Protein AF-A0A849AAL4-F1 (afdb_monomer_lite)

pLDDT: mean 87.33, std 10.3, range [48.06, 96.31]

Foldseek 3Di:
DLFVVQCVLQQAALAAQGLHGFDDKAFLPHVVVPGDPDNQRIHTHDPVVVVQCVPPQWHWDDDRQWIWIAHNQGWIFIAGSPPSRSHGPDTDDD

Secondary structure (DSSP, 8-state):
-HHHHHHHH-SB--STT--PBP-EEEESS-GGGT---SSTTEEEE-HHHHHHTTSTT-EEEEETTEEEEE-TTS-EEEEETT-TT---SEEE--

Structure (mmCIF, N/CA/C/O backbone):
data_AF-A0A849AAL4-F1
#
_entry.id   AF-A0A849AAL4-F1
#
loop_
_atom_site.group_PDB
_atom_site.id
_atom_site.type_symbol
_atom_site.label_atom_id
_atom_site.label_alt_id
_atom_site.label_comp_id
_atom_site.label_asym_id
_atom_site.label_entity_id
_atom_site.label_seq_id
_atom_site.pdbx_PDB_ins_code
_atom_site.Cartn_x
_atom_site.Cartn_y
_atom_site.Cartn_z
_atom_site.occupancy
_atom_site.B_iso_or_equiv
_atom_site.auth_seq_id
_atom_site.auth_comp_id
_atom_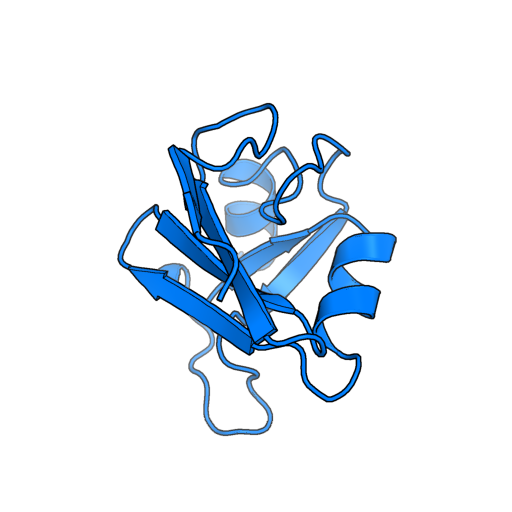site.auth_asym_id
_atom_site.auth_atom_id
_atom_site.pdbx_PDB_model_num
ATOM 1 N N . MET A 1 1 ? -2.507 5.587 -17.531 1.00 83.12 1 MET A N 1
ATOM 2 C CA . MET A 1 1 ? -1.089 5.819 -17.168 1.00 83.12 1 MET A CA 1
ATOM 3 C C . MET A 1 1 ? -0.773 5.613 -15.680 1.00 83.12 1 MET A C 1
ATOM 5 O O . MET A 1 1 ? 0.277 5.051 -15.404 1.00 83.12 1 MET A O 1
ATOM 9 N N . LEU A 1 2 ? -1.649 5.950 -14.717 1.00 95.00 2 LEU A N 1
ATOM 10 C CA . LEU A 1 2 ? -1.348 5.812 -13.273 1.00 95.00 2 LEU A CA 1
ATOM 11 C C . LEU A 1 2 ? -0.884 4.408 -12.835 1.00 95.00 2 LEU A C 1
ATOM 13 O O . LEU A 1 2 ? 0.129 4.288 -12.156 1.00 95.00 2 LEU A O 1
ATOM 17 N N . ARG A 1 3 ? -1.574 3.340 -13.260 1.00 95.31 3 ARG A N 1
ATOM 18 C CA . ARG A 1 3 ? -1.185 1.960 -12.919 1.00 95.31 3 ARG A CA 1
ATOM 19 C C . ARG A 1 3 ? 0.265 1.650 -13.302 1.00 95.31 3 ARG A C 1
ATOM 21 O O . ARG A 1 3 ? 0.998 1.104 -12.494 1.00 95.31 3 ARG A O 1
ATOM 28 N N . GLN A 1 4 ? 0.681 2.007 -14.516 1.00 95.50 4 GLN A N 1
ATOM 29 C CA . GLN A 1 4 ? 2.047 1.760 -14.990 1.00 95.50 4 GLN A CA 1
ATOM 30 C C . GLN A 1 4 ? 3.080 2.553 -14.180 1.00 95.50 4 GLN A C 1
ATOM 32 O O . GLN A 1 4 ? 4.120 2.002 -13.839 1.00 95.50 4 GLN A O 1
ATOM 37 N N . LEU A 1 5 ? 2.767 3.802 -13.811 1.00 95.50 5 LEU A N 1
ATOM 38 C CA . LEU A 1 5 ? 3.628 4.610 -12.940 1.00 95.50 5 LEU A CA 1
ATOM 39 C C . LEU A 1 5 ? 3.808 3.968 -11.561 1.00 95.50 5 LEU A C 1
ATOM 41 O O . LEU A 1 5 ? 4.919 3.946 -11.047 1.00 95.50 5 LEU A O 1
ATOM 45 N N . LEU A 1 6 ? 2.742 3.411 -10.982 1.00 93.81 6 LEU A N 1
ATOM 46 C CA . LEU A 1 6 ? 2.816 2.718 -9.694 1.00 93.81 6 LEU A CA 1
ATOM 47 C C . LEU A 1 6 ? 3.678 1.455 -9.771 1.00 93.81 6 LEU A C 1
ATOM 49 O O . LEU A 1 6 ? 4.518 1.252 -8.904 1.00 93.81 6 LEU A O 1
ATOM 53 N N . LEU A 1 7 ? 3.529 0.651 -10.829 1.00 93.56 7 LEU A N 1
ATOM 54 C CA . LEU A 1 7 ? 4.358 -0.544 -11.034 1.00 93.56 7 LEU A CA 1
ATOM 55 C C . LEU A 1 7 ? 5.843 -0.205 -11.243 1.00 93.56 7 LEU A C 1
ATOM 57 O O . LEU A 1 7 ? 6.704 -0.970 -10.824 1.00 93.56 7 LEU A O 1
ATOM 61 N N . ALA A 1 8 ? 6.139 0.923 -11.895 1.00 93.06 8 ALA A N 1
ATOM 62 C CA . ALA A 1 8 ? 7.509 1.383 -12.110 1.00 93.06 8 ALA A CA 1
ATOM 63 C C . ALA A 1 8 ? 8.134 1.986 -10.841 1.00 93.06 8 ALA A C 1
ATOM 65 O O . ALA A 1 8 ? 9.313 1.770 -10.579 1.00 93.06 8 ALA A O 1
ATOM 66 N N . ARG A 1 9 ? 7.351 2.739 -10.056 1.00 91.56 9 ARG A N 1
ATOM 67 C CA . ARG A 1 9 ? 7.799 3.366 -8.802 1.00 91.56 9 ARG A CA 1
ATOM 68 C C . ARG A 1 9 ? 8.009 2.340 -7.688 1.00 91.56 9 ARG A C 1
ATOM 70 O O . ARG A 1 9 ? 8.968 2.459 -6.935 1.00 91.56 9 ARG A O 1
ATOM 77 N N . ASP A 1 10 ? 7.122 1.351 -7.608 1.00 91.81 10 ASP A N 1
ATOM 78 C CA . ASP A 1 10 ? 7.086 0.339 -6.553 1.00 91.81 10 ASP A CA 1
ATOM 79 C C . ASP A 1 10 ? 7.354 -1.051 -7.176 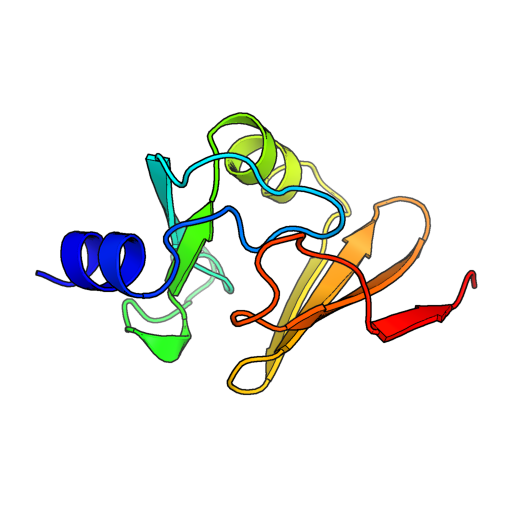1.00 91.81 10 ASP A C 1
ATOM 81 O O . ASP A 1 10 ? 6.420 -1.843 -7.345 1.00 91.81 10 ASP A O 1
ATOM 85 N N . PRO A 1 11 ? 8.601 -1.372 -7.578 1.00 91.69 11 PRO A N 1
ATOM 86 C CA . PRO A 1 11 ? 8.915 -2.630 -8.268 1.00 91.69 11 PRO A CA 1
ATOM 87 C C . PRO A 1 11 ? 8.731 -3.871 -7.377 1.00 91.69 11 PRO A C 1
ATOM 89 O O . PRO A 1 11 ? 8.454 -4.967 -7.877 1.00 91.69 11 PRO A O 1
ATOM 92 N N . HIS A 1 12 ? 8.837 -3.688 -6.060 1.00 91.56 12 HIS A N 1
ATOM 93 C CA . HIS A 1 12 ? 8.579 -4.696 -5.037 1.00 91.56 12 HIS A CA 1
ATOM 94 C C . HIS A 1 12 ? 7.393 -4.274 -4.169 1.00 91.56 12 HIS A C 1
ATOM 96 O O . HIS A 1 12 ? 7.068 -3.089 -4.070 1.00 91.56 12 HIS A O 1
ATOM 102 N N . CYS A 1 13 ? 6.749 -5.264 -3.556 1.00 91.69 13 CYS A N 1
ATOM 103 C CA . CYS A 1 13 ? 5.612 -5.069 -2.670 1.00 91.69 13 CYS A CA 1
ATOM 104 C C . CYS A 1 13 ? 5.948 -4.085 -1.540 1.00 91.69 13 CYS A C 1
ATOM 106 O O . CYS A 1 13 ? 6.940 -4.254 -0.842 1.00 91.69 13 CYS A O 1
ATOM 108 N N . THR A 1 14 ? 5.089 -3.092 -1.313 1.00 90.50 14 THR A N 1
ATOM 109 C CA . THR A 1 14 ? 5.287 -2.087 -0.254 1.00 90.50 14 THR A CA 1
ATOM 110 C C . THR A 1 14 ? 4.839 -2.550 1.135 1.00 90.50 14 THR A C 1
ATOM 112 O O . THR A 1 14 ? 4.915 -1.783 2.099 1.00 90.50 14 THR A O 1
ATOM 115 N N . GLN A 1 15 ? 4.335 -3.782 1.271 1.00 88.88 15 GLN A N 1
ATOM 116 C CA . GLN A 1 15 ? 3.983 -4.325 2.578 1.00 88.88 15 GLN A CA 1
ATOM 117 C C . GLN A 1 15 ? 5.224 -4.728 3.391 1.00 88.88 15 GLN A C 1
ATOM 119 O O . GLN A 1 15 ? 6.185 -5.250 2.825 1.00 88.88 15 GL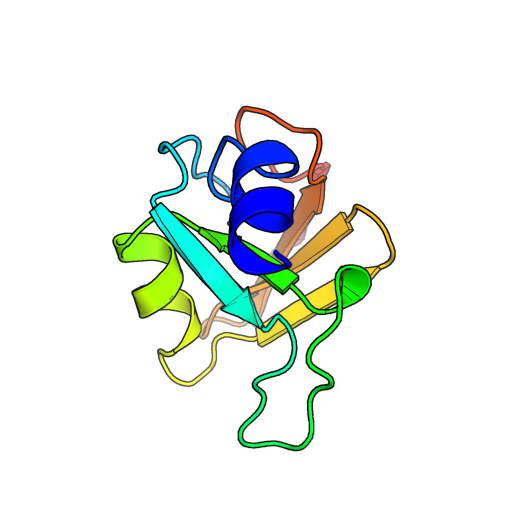N A O 1
ATOM 124 N N . PRO A 1 16 ? 5.180 -4.568 4.728 1.00 87.38 16 PRO A N 1
ATOM 125 C CA . PRO A 1 16 ? 6.254 -4.996 5.608 1.00 87.38 16 PRO A CA 1
ATOM 126 C C . PRO A 1 16 ? 6.612 -6.469 5.408 1.00 87.38 16 PRO A C 1
ATOM 128 O O . PRO A 1 16 ? 5.723 -7.313 5.286 1.00 87.38 16 PRO A O 1
ATOM 131 N N . PHE A 1 17 ? 7.911 -6.763 5.443 1.00 86.62 17 PHE A N 1
ATOM 132 C CA . PHE A 1 17 ? 8.486 -8.109 5.337 1.00 86.62 17 PHE A CA 1
ATOM 133 C C . PHE A 1 17 ? 8.234 -8.818 3.997 1.00 86.62 17 PHE A C 1
ATOM 135 O O . PHE A 1 17 ? 8.403 -10.034 3.902 1.00 86.62 17 PHE A O 1
ATOM 142 N N . CYS A 1 18 ? 7.825 -8.087 2.957 1.00 89.50 18 CYS A N 1
ATOM 143 C CA . CYS A 1 18 ? 7.572 -8.642 1.636 1.00 89.50 18 CYS A CA 1
ATOM 144 C C . CYS A 1 18 ? 8.477 -7.987 0.592 1.00 89.50 18 CYS A C 1
ATOM 146 O O . CYS A 1 18 ? 8.360 -6.801 0.321 1.00 89.50 18 CYS A O 1
ATOM 148 N N . SER A 1 19 ? 9.316 -8.786 -0.063 1.00 90.44 19 SER A N 1
ATOM 149 C CA . SER A 1 19 ? 10.137 -8.367 -1.208 1.00 90.44 19 SER A CA 1
ATOM 150 C C . SER A 1 19 ? 9.626 -8.934 -2.538 1.00 90.44 19 SER A C 1
ATOM 152 O O . SER A 1 19 ? 10.329 -8.932 -3.546 1.00 90.44 19 SER A O 1
ATOM 154 N N . ALA A 1 20 ? 8.398 -9.465 -2.564 1.00 93.44 20 ALA A N 1
ATOM 155 C CA . ALA A 1 20 ? 7.844 -10.079 -3.765 1.00 93.44 20 ALA A CA 1
ATOM 156 C C . ALA A 1 20 ? 7.636 -9.032 -4.878 1.00 93.44 20 ALA A C 1
ATOM 158 O O . ALA A 1 20 ? 7.229 -7.904 -4.582 1.00 93.44 20 ALA A O 1
ATOM 159 N N . PRO A 1 21 ? 7.826 -9.398 -6.159 1.00 94.12 21 PRO A N 1
ATOM 160 C CA . PRO A 1 21 ? 7.581 -8.491 -7.271 1.00 94.12 21 PRO A CA 1
ATOM 161 C C . PRO A 1 21 ? 6.144 -7.968 -7.294 1.00 94.12 21 PRO A C 1
ATOM 163 O O . PRO A 1 21 ? 5.181 -8.735 -7.171 1.00 94.12 21 PRO A O 1
ATOM 166 N N . THR A 1 22 ? 5.992 -6.668 -7.528 1.00 94.56 22 THR A N 1
ATOM 167 C CA . THR A 1 22 ? 4.679 -6.035 -7.636 1.00 94.56 22 THR A CA 1
ATOM 168 C C . THR A 1 22 ? 3.900 -6.587 -8.832 1.00 94.56 22 THR A C 1
ATOM 170 O O . THR A 1 22 ? 4.435 -6.810 -9.924 1.00 94.56 22 THR A O 1
ATOM 173 N N . ARG A 1 23 ? 2.602 -6.822 -8.634 1.00 95.56 23 ARG A N 1
ATOM 174 C CA . ARG A 1 23 ? 1.659 -7.257 -9.681 1.00 95.56 23 ARG A CA 1
ATOM 175 C C . ARG A 1 23 ? 0.391 -6.412 -9.701 1.00 95.56 23 ARG A C 1
ATOM 177 O O . ARG A 1 23 ? -0.235 -6.257 -10.753 1.00 95.56 23 ARG A O 1
ATOM 184 N N . HIS A 1 24 ? 0.010 -5.879 -8.549 1.00 96.31 24 HIS A N 1
ATOM 185 C CA . HIS A 1 24 ? -1.187 -5.083 -8.350 1.00 96.31 24 HIS A CA 1
ATOM 186 C C . HIS A 1 24 ? -0.791 -3.633 -8.073 1.00 96.31 24 HIS A C 1
ATOM 188 O O . HIS A 1 24 ? 0.252 -3.364 -7.481 1.00 96.31 24 HIS A O 1
ATOM 194 N N . ALA A 1 25 ? -1.628 -2.709 -8.528 1.00 95.69 25 ALA A N 1
ATOM 195 C CA . ALA A 1 25 ? -1.543 -1.303 -8.177 1.00 95.69 25 ALA A CA 1
ATOM 196 C C . ALA A 1 25 ? -2.880 -0.932 -7.551 1.00 95.69 25 ALA A C 1
ATOM 198 O O . ALA A 1 25 ? -3.915 -1.155 -8.181 1.00 95.69 25 ALA A O 1
ATOM 199 N N . ASP A 1 26 ? -2.848 -0.417 -6.332 1.00 94.50 26 ASP A N 1
ATOM 200 C CA . ASP A 1 26 ? -4.051 -0.250 -5.526 1.00 94.50 26 ASP A CA 1
ATOM 201 C C . ASP A 1 26 ? -3.980 1.016 -4.673 1.00 94.50 26 ASP A C 1
ATOM 203 O O . ASP A 1 26 ? -2.904 1.588 -4.466 1.00 94.50 26 ASP A O 1
ATOM 207 N N . HIS A 1 27 ? -5.130 1.472 -4.188 1.00 93.88 27 HIS A N 1
ATOM 208 C CA . HIS A 1 27 ? -5.226 2.643 -3.337 1.00 93.88 27 HIS A CA 1
ATOM 209 C C . HIS A 1 27 ? -4.807 2.325 -1.895 1.00 93.88 27 HIS A C 1
ATOM 211 O O . HIS A 1 27 ? -5.108 1.264 -1.338 1.00 93.88 27 HIS A O 1
ATOM 217 N N . ILE A 1 28 ? -4.133 3.284 -1.267 1.00 91.44 28 ILE A N 1
ATOM 218 C CA . ILE A 1 28 ? -3.746 3.263 0.144 1.00 91.44 28 ILE A CA 1
ATOM 219 C C . ILE A 1 28 ? -4.980 3.549 1.001 1.00 91.44 28 ILE A C 1
ATOM 221 O O . ILE A 1 28 ? -5.352 2.733 1.841 1.00 91.44 28 ILE A O 1
ATOM 225 N N . ARG A 1 29 ? -5.653 4.679 0.746 1.00 91.19 29 ARG A N 1
ATOM 226 C CA . ARG A 1 29 ? -7.031 4.930 1.175 1.00 91.19 29 ARG A CA 1
ATOM 227 C C . ARG A 1 29 ? -7.963 4.440 0.065 1.00 91.19 29 ARG A C 1
ATOM 229 O O . ARG A 1 29 ? -7.931 5.045 -1.009 1.00 91.19 29 ARG A O 1
ATOM 236 N N . PRO A 1 30 ? -8.790 3.404 0.297 1.00 92.25 30 PRO A N 1
ATOM 237 C CA . PRO A 1 30 ? -9.617 2.821 -0.752 1.00 92.25 30 PRO A CA 1
ATOM 238 C C . PRO A 1 30 ? -10.506 3.856 -1.443 1.00 92.25 30 PRO A C 1
ATOM 240 O O . PRO A 1 30 ? -11.103 4.716 -0.788 1.00 92.25 30 PRO A O 1
ATOM 243 N N . TYR A 1 31 ? -10.635 3.740 -2.764 1.00 93.56 31 TYR A N 1
ATOM 244 C CA . TYR A 1 31 ? -11.519 4.605 -3.549 1.00 93.56 31 TYR A CA 1
ATOM 245 C C . TYR A 1 31 ? -12.969 4.552 -3.041 1.00 93.56 31 TYR A C 1
ATOM 247 O O . TYR A 1 31 ? -13.618 5.586 -2.905 1.00 93.56 31 TYR A O 1
ATOM 255 N N . ALA A 1 32 ? -13.437 3.363 -2.642 1.00 92.81 32 ALA A N 1
ATOM 256 C CA . ALA A 1 32 ? -14.786 3.133 -2.118 1.00 92.81 32 ALA A CA 1
ATOM 257 C C . ALA A 1 32 ? -15.132 3.948 -0.853 1.00 92.81 32 ALA A C 1
ATOM 259 O O . ALA A 1 32 ? -16.307 4.139 -0.558 1.00 92.81 32 ALA A O 1
ATOM 260 N N . VAL A 1 33 ? -14.132 4.455 -0.118 1.00 92.00 33 VAL A N 1
ATOM 261 C CA . VAL A 1 33 ? -14.317 5.318 1.068 1.00 92.00 33 VAL A CA 1
ATOM 262 C C . VAL A 1 33 ? -13.862 6.766 0.818 1.00 92.00 33 VAL A C 1
ATOM 264 O O . VAL A 1 33 ? -13.457 7.488 1.740 1.00 92.00 33 VAL A O 1
ATOM 267 N N . GLY A 1 34 ? -13.889 7.186 -0.451 1.00 94.50 34 GLY A N 1
ATOM 268 C CA . GLY A 1 34 ? -13.558 8.541 -0.892 1.00 94.50 34 GLY A CA 1
ATOM 269 C C . GLY A 1 34 ? -12.059 8.823 -0.977 1.00 94.50 34 GLY A C 1
ATOM 270 O O . GLY A 1 34 ? -11.635 9.944 -0.711 1.00 94.50 34 GLY A O 1
ATOM 271 N N . GLY A 1 35 ? -11.233 7.810 -1.249 1.00 94.06 35 GLY A N 1
ATOM 272 C CA . GLY A 1 35 ? -9.819 8.018 -1.564 1.00 94.06 35 GLY A CA 1
ATOM 273 C C . GLY A 1 35 ? -9.621 8.494 -3.004 1.00 94.06 35 GLY A C 1
ATOM 274 O O . GLY A 1 35 ? -10.201 7.925 -3.925 1.00 94.06 35 GLY A O 1
ATOM 275 N N . ASP A 1 36 ? -8.768 9.494 -3.221 1.00 95.50 36 ASP A N 1
ATOM 276 C CA . ASP A 1 36 ? -8.520 10.018 -4.567 1.00 95.50 36 ASP A CA 1
ATOM 277 C C . ASP A 1 36 ? -7.702 9.046 -5.423 1.00 95.50 36 ASP A C 1
ATOM 279 O O . ASP A 1 36 ? -6.793 8.365 -4.941 1.00 95.50 36 ASP A O 1
ATOM 283 N N . THR A 1 37 ? -7.961 9.021 -6.730 1.00 96.06 37 THR A N 1
ATOM 284 C CA . THR A 1 37 ? -7.148 8.252 -7.682 1.00 96.06 37 THR A CA 1
ATOM 285 C C . THR A 1 37 ? -5.935 9.073 -8.108 1.00 96.06 37 THR A C 1
ATOM 287 O O . THR A 1 37 ? -5.938 9.742 -9.138 1.00 96.06 37 THR A O 1
ATOM 290 N N . THR A 1 38 ? -4.892 9.049 -7.280 1.00 94.81 38 THR A N 1
ATOM 291 C CA . THR A 1 38 ? -3.673 9.850 -7.455 1.00 94.81 38 THR A CA 1
ATOM 292 C C . THR A 1 38 ? -2.419 9.019 -7.201 1.00 94.81 38 THR A C 1
ATOM 294 O O . THR A 1 38 ? -2.464 7.967 -6.566 1.00 94.81 38 THR A O 1
ATOM 297 N N . LEU A 1 39 ? -1.269 9.498 -7.683 1.00 92.31 39 LEU A N 1
ATOM 298 C CA . LEU A 1 39 ? 0.017 8.840 -7.441 1.00 92.31 39 LEU A CA 1
ATOM 299 C C . LEU A 1 39 ? 0.370 8.740 -5.940 1.00 92.31 39 LEU A C 1
ATOM 301 O O . LEU A 1 39 ? 0.812 7.664 -5.531 1.00 92.31 39 LEU A O 1
ATOM 305 N N . PRO A 1 40 ? 0.146 9.771 -5.096 1.00 91.38 40 PRO A N 1
ATOM 306 C CA . PRO A 1 40 ? 0.399 9.670 -3.657 1.00 91.38 40 PRO A CA 1
ATOM 307 C C . PRO A 1 40 ? -0.511 8.674 -2.931 1.00 91.38 40 PRO A C 1
ATOM 309 O O . PRO A 1 40 ? -0.063 8.045 -1.979 1.00 91.38 40 PRO A O 1
ATOM 312 N N . ASN A 1 41 ? -1.762 8.505 -3.378 1.00 92.31 41 ASN A N 1
ATOM 313 C CA . ASN A 1 41 ? -2.691 7.532 -2.795 1.00 92.31 41 ASN A CA 1
ATOM 314 C C . ASN A 1 41 ? -2.569 6.131 -3.420 1.00 92.31 41 ASN A C 1
ATOM 316 O O . ASN A 1 41 ? -3.301 5.234 -3.028 1.00 92.31 41 ASN A O 1
ATOM 320 N N . GLY A 1 42 ? -1.684 5.916 -4.392 1.00 93.12 42 GLY A N 1
ATOM 321 C CA . GLY A 1 42 ? -1.455 4.601 -4.985 1.00 93.12 42 GLY A CA 1
ATOM 322 C C . GLY A 1 42 ? -0.239 3.894 -4.391 1.00 93.12 42 GLY A C 1
ATOM 323 O O . GLY A 1 42 ? 0.702 4.546 -3.933 1.00 93.12 42 GLY A O 1
ATOM 324 N N . GLN A 1 43 ? -0.219 2.566 -4.461 1.00 93.12 43 GLN A N 1
ATOM 325 C CA . GLN A 1 43 ? 0.926 1.721 -4.106 1.00 93.12 43 GLN A CA 1
ATOM 326 C C . GLN A 1 43 ? 1.013 0.467 -4.986 1.00 93.12 43 GLN A C 1
ATOM 328 O O . GLN A 1 43 ? -0.002 0.005 -5.512 1.00 93.12 43 GLN A O 1
ATOM 333 N N . GLY A 1 44 ? 2.216 -0.087 -5.117 1.00 93.69 44 GLY A N 1
ATOM 334 C CA . GLY A 1 44 ? 2.472 -1.397 -5.707 1.00 93.69 44 GLY A CA 1
ATOM 335 C C . GLY A 1 44 ? 2.456 -2.524 -4.672 1.00 93.69 44 GLY A C 1
ATOM 336 O O . GLY A 1 44 ? 3.152 -2.464 -3.662 1.00 93.69 44 GLY A O 1
ATOM 337 N N . LEU A 1 45 ? 1.678 -3.576 -4.935 1.00 94.38 45 LEU A N 1
ATOM 338 C CA . LEU A 1 45 ? 1.590 -4.768 -4.091 1.00 94.38 45 LEU A CA 1
ATOM 339 C C . LEU A 1 45 ? 1.757 -6.060 -4.898 1.00 94.38 45 LEU A C 1
ATOM 341 O O . LEU A 1 45 ? 1.426 -6.141 -6.087 1.00 94.38 45 LEU A O 1
ATOM 345 N N . CYS A 1 46 ? 2.232 -7.114 -4.237 1.00 95.31 46 CYS A N 1
ATOM 346 C CA . CYS A 1 46 ? 2.043 -8.478 -4.725 1.00 95.31 46 CYS A CA 1
ATOM 347 C C . CYS A 1 46 ? 0.577 -8.916 -4.517 1.00 95.31 46 CYS A C 1
ATOM 349 O O . CYS A 1 46 ? -0.180 -8.259 -3.801 1.00 95.31 46 CYS A O 1
ATOM 351 N N . ALA A 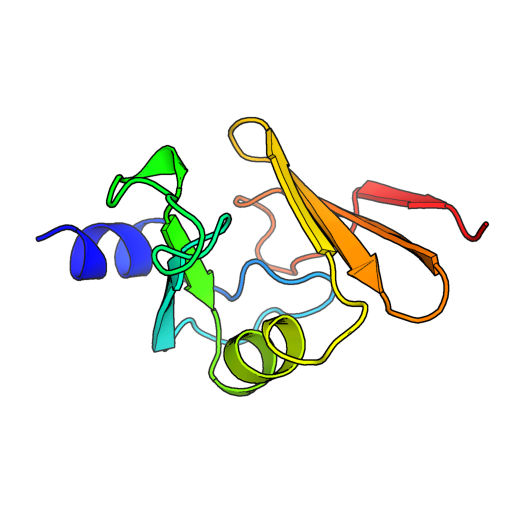1 47 ? 0.162 -10.035 -5.117 1.00 96.19 47 ALA A N 1
ATOM 352 C CA . ALA A 1 47 ? -1.222 -10.506 -4.993 1.00 96.19 47 ALA A CA 1
ATOM 353 C C . ALA A 1 47 ? -1.612 -10.819 -3.535 1.00 96.19 47 ALA A C 1
ATOM 355 O O . ALA A 1 47 ? -2.620 -10.312 -3.051 1.00 96.19 47 ALA A O 1
ATOM 356 N N . SER A 1 48 ? -0.776 -11.582 -2.817 1.00 94.69 48 SER A N 1
ATOM 357 C CA . SER A 1 48 ? -1.000 -11.915 -1.398 1.00 94.69 48 SER A CA 1
ATOM 358 C C . SER A 1 48 ? -1.155 -10.657 -0.549 1.00 94.69 48 SER A C 1
ATOM 360 O O . SER A 1 48 ? -2.095 -10.538 0.234 1.00 94.69 48 SER A O 1
ATOM 362 N N . GLY A 1 49 ? -0.282 -9.676 -0.771 1.00 92.69 49 GLY A N 1
ATOM 363 C CA . GLY A 1 49 ? -0.306 -8.467 0.021 1.00 92.69 49 GLY A CA 1
ATOM 364 C C . GLY A 1 49 ? -1.492 -7.554 -0.254 1.00 92.69 49 GLY A C 1
ATOM 365 O O . GLY A 1 49 ? -2.067 -6.966 0.662 1.00 92.69 49 GLY A O 1
ATOM 366 N N . ASN A 1 50 ? -1.923 -7.516 -1.514 1.00 94.44 50 ASN A N 1
ATOM 367 C CA . ASN A 1 50 ? -3.161 -6.862 -1.906 1.00 94.44 50 ASN A CA 1
ATOM 368 C C . ASN A 1 50 ? -4.388 -7.510 -1.258 1.00 94.44 50 ASN A C 1
ATOM 370 O O . ASN A 1 50 ? -5.307 -6.808 -0.868 1.00 94.44 50 ASN A O 1
ATOM 374 N N . TYR A 1 51 ? -4.429 -8.836 -1.134 1.00 93.44 51 TYR A N 1
ATOM 375 C CA . TYR A 1 51 ? -5.541 -9.501 -0.453 1.00 93.44 51 TYR A CA 1
ATOM 376 C C . TYR A 1 51 ? -5.480 -9.307 1.061 1.00 93.44 51 TYR A C 1
ATOM 378 O O . TYR A 1 51 ? -6.506 -9.053 1.683 1.00 93.44 51 TYR A O 1
ATOM 386 N N . ALA A 1 52 ? -4.283 -9.348 1.650 1.00 90.88 52 ALA A N 1
ATOM 387 C CA . ALA A 1 52 ? -4.097 -9.153 3.082 1.00 90.88 52 ALA A CA 1
ATOM 388 C C . ALA A 1 52 ? -4.601 -7.782 3.558 1.00 90.88 52 ALA A C 1
ATOM 390 O O . ALA A 1 52 ? -5.245 -7.707 4.601 1.00 90.88 52 ALA A O 1
ATOM 391 N N . LYS A 1 53 ? -4.368 -6.704 2.793 1.00 88.56 53 LYS A N 1
ATOM 392 C CA . LYS A 1 53 ? -4.835 -5.356 3.173 1.00 88.56 53 LYS A CA 1
ATOM 393 C C . LYS A 1 53 ? -6.360 -5.190 3.177 1.00 88.56 53 LYS A C 1
ATOM 395 O O . LYS A 1 53 ? -6.842 -4.261 3.816 1.00 88.56 53 LYS A O 1
ATOM 400 N N . GLU A 1 54 ? -7.095 -6.057 2.482 1.00 90.56 54 GLU A N 1
ATOM 401 C CA . GLU A 1 54 ? -8.564 -6.039 2.444 1.00 90.56 54 GLU A CA 1
ATOM 402 C C . GLU A 1 54 ? -9.182 -6.852 3.597 1.00 90.56 54 GLU A C 1
ATOM 404 O O . GLU A 1 54 ? -10.390 -6.794 3.829 1.00 90.56 54 GLU A O 1
ATOM 409 N N . ILE A 1 55 ? -8.369 -7.595 4.358 1.00 91.19 55 ILE A N 1
ATOM 410 C CA . ILE A 1 55 ? -8.836 -8.317 5.544 1.00 91.19 55 ILE A CA 1
ATOM 411 C C . ILE A 1 55 ? -9.212 -7.293 6.634 1.00 91.19 55 ILE A C 1
ATOM 413 O O . ILE A 1 55 ? -8.403 -6.417 6.964 1.00 91.19 55 ILE A O 1
ATOM 417 N N . PRO A 1 56 ? -10.401 -7.403 7.261 1.00 90.88 56 PRO A N 1
ATOM 418 C CA . PRO A 1 56 ? -10.808 -6.507 8.338 1.00 90.88 56 PRO A CA 1
ATOM 419 C C . PRO A 1 56 ? -9.776 -6.409 9.470 1.00 90.88 56 PRO A C 1
ATOM 421 O O . PRO A 1 56 ? -9.168 -7.397 9.879 1.0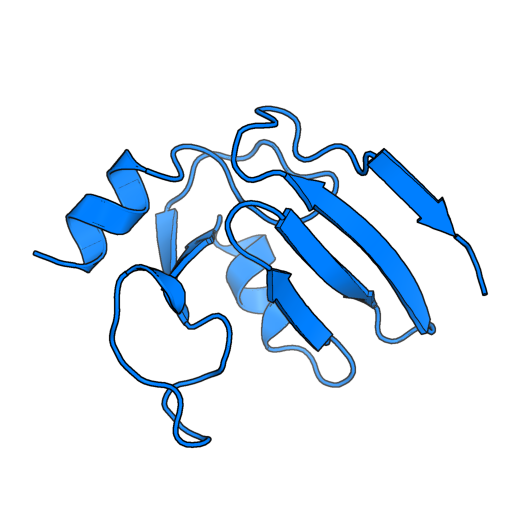0 90.88 56 PRO A O 1
ATOM 424 N N . GLY A 1 57 ? -9.590 -5.199 9.999 1.00 88.31 57 GLY A N 1
ATOM 425 C CA . GLY A 1 57 ? -8.641 -4.922 11.082 1.00 88.31 57 GLY A CA 1
ATOM 426 C C . GLY A 1 57 ? -7.242 -4.518 10.612 1.00 88.31 57 GLY A C 1
ATOM 427 O O . GLY A 1 57 ? -6.527 -3.869 11.376 1.00 88.31 57 GLY A O 1
ATOM 428 N N . TRP A 1 58 ? -6.875 -4.791 9.355 1.00 89.94 58 TRP A N 1
ATOM 429 C CA . TRP A 1 58 ? -5.685 -4.190 8.761 1.00 89.94 58 TRP A CA 1
ATOM 430 C C . TRP A 1 58 ? -5.897 -2.692 8.544 1.00 89.94 58 TRP A C 1
ATOM 432 O O . TRP A 1 58 ? -6.954 -2.245 8.096 1.00 89.94 58 TRP A O 1
ATOM 442 N N . LYS A 1 59 ? -4.883 -1.888 8.870 1.00 88.25 59 LYS A N 1
ATOM 443 C CA . LYS A 1 59 ? -4.886 -0.445 8.598 1.00 88.25 59 LYS A CA 1
ATOM 444 C C . LYS A 1 59 ? -3.581 -0.055 7.936 1.00 88.25 59 LYS A C 1
ATOM 446 O O . LYS A 1 59 ? -2.510 -0.436 8.399 1.00 88.25 59 LYS A O 1
ATOM 451 N N . LEU A 1 60 ? -3.675 0.755 6.892 1.00 87.44 60 LEU A N 1
ATOM 452 C CA . LEU A 1 60 ? -2.526 1.295 6.184 1.00 87.44 60 LEU A CA 1
ATOM 453 C C . LEU A 1 60 ? -2.574 2.822 6.220 1.00 87.44 60 LEU A C 1
ATOM 455 O O . LEU A 1 60 ? -3.610 3.436 5.969 1.00 87.44 60 LEU A O 1
ATOM 459 N N . ARG A 1 61 ? -1.439 3.439 6.535 1.00 85.19 61 ARG A N 1
ATOM 460 C CA . ARG A 1 61 ? -1.225 4.884 6.429 1.00 85.19 61 ARG A CA 1
ATOM 461 C C . ARG A 1 61 ? 0.058 5.142 5.661 1.00 85.19 61 ARG A C 1
ATOM 463 O O . ARG A 1 61 ? 1.025 4.402 5.818 1.00 85.19 61 ARG A O 1
ATOM 470 N N . THR A 1 62 ? 0.077 6.206 4.870 1.00 84.19 62 THR A N 1
ATOM 471 C CA . THR A 1 62 ? 1.283 6.665 4.180 1.00 84.19 62 THR A CA 1
ATOM 472 C C . THR A 1 62 ? 1.633 8.085 4.595 1.00 84.19 62 THR A C 1
ATOM 474 O O . THR A 1 62 ? 0.742 8.905 4.822 1.00 84.19 62 THR A O 1
ATOM 477 N N . THR A 1 63 ? 2.931 8.356 4.682 1.00 82.12 63 THR A N 1
ATOM 478 C CA . THR A 1 63 ? 3.493 9.691 4.883 1.00 82.12 63 THR A CA 1
ATOM 479 C C . THR A 1 63 ? 4.646 9.845 3.898 1.00 82.12 63 THR A C 1
ATOM 481 O O . THR A 1 63 ? 5.764 9.411 4.177 1.00 82.12 63 THR A O 1
ATOM 484 N N . GLY A 1 64 ? 4.360 10.403 2.718 1.00 80.56 64 GLY A N 1
ATOM 485 C CA . GLY A 1 64 ? 5.326 10.509 1.621 1.00 80.56 64 GLY A CA 1
ATOM 486 C C . GLY A 1 64 ? 5.769 9.136 1.108 1.00 80.56 64 GLY A C 1
ATOM 487 O O . GLY A 1 64 ? 5.004 8.441 0.434 1.00 80.56 64 GLY A O 1
ATOM 488 N N . ASP A 1 65 ? 6.999 8.752 1.446 1.00 82.62 65 ASP A N 1
ATOM 489 C CA . ASP A 1 65 ? 7.600 7.466 1.073 1.00 82.62 65 ASP A CA 1
ATOM 490 C C . ASP A 1 65 ? 7.572 6.422 2.191 1.00 82.62 65 ASP A C 1
ATOM 492 O O . ASP A 1 65 ? 7.969 5.284 1.966 1.00 82.62 65 ASP A O 1
ATOM 496 N N . SER A 1 66 ? 7.082 6.750 3.387 1.00 84.50 66 SER A N 1
ATOM 497 C CA . SER A 1 66 ? 6.902 5.754 4.445 1.00 84.50 66 SER A CA 1
ATOM 498 C C . SER A 1 66 ? 5.490 5.175 4.445 1.00 84.50 66 SER A C 1
ATOM 500 O O . SER A 1 66 ? 4.502 5.896 4.280 1.00 84.50 66 SER A O 1
ATOM 502 N N . PHE A 1 67 ? 5.393 3.886 4.752 1.00 85.12 67 PHE A N 1
ATOM 503 C CA . PHE A 1 67 ? 4.150 3.176 5.023 1.00 85.12 67 PHE A CA 1
ATOM 504 C C . PHE A 1 67 ? 4.127 2.732 6.476 1.00 85.12 67 PHE A C 1
ATOM 506 O O . PHE A 1 67 ? 5.108 2.208 6.993 1.00 85.12 67 PHE A O 1
ATOM 513 N N . THR A 1 68 ? 2.999 2.936 7.144 1.00 89.56 68 THR A N 1
ATOM 514 C CA . THR A 1 68 ? 2.719 2.357 8.455 1.00 89.56 68 THR A CA 1
ATOM 515 C C . THR A 1 68 ? 1.574 1.379 8.306 1.00 89.56 68 THR A C 1
ATOM 517 O O . THR A 1 68 ? 0.469 1.774 7.926 1.00 89.56 68 THR A O 1
ATOM 520 N N . VAL A 1 69 ? 1.842 0.119 8.623 1.00 89.12 69 VAL A N 1
ATOM 521 C CA . VAL A 1 69 ? 0.852 -0.954 8.622 1.00 89.12 69 VAL A CA 1
ATOM 522 C C . VAL A 1 69 ? 0.530 -1.322 10.055 1.00 89.12 69 VAL A C 1
ATOM 524 O O . VAL A 1 69 ? 1.433 -1.527 10.863 1.00 89.12 69 VAL A O 1
ATOM 527 N N . THR A 1 70 ? -0.756 -1.399 10.363 1.00 90.88 70 THR A N 1
ATOM 528 C CA . THR A 1 70 ? -1.266 -1.969 11.605 1.00 90.88 70 THR A CA 1
ATOM 529 C C . THR A 1 70 ? -1.942 -3.290 11.282 1.00 90.88 70 THR A C 1
ATOM 531 O O . THR A 1 70 ? -2.837 -3.322 10.435 1.00 90.88 70 THR A O 1
ATOM 534 N N . THR A 1 71 ? -1.503 -4.365 11.929 1.00 90.00 71 THR A N 1
ATOM 535 C CA . THR A 1 71 ? -2.136 -5.682 11.806 1.00 90.00 71 THR A CA 1
ATOM 536 C C . THR A 1 71 ? -3.423 -5.739 12.632 1.00 90.00 71 THR A C 1
ATOM 538 O O . THR A 1 71 ? -3.601 -4.936 13.552 1.00 90.00 71 THR A O 1
ATOM 541 N N . PRO A 1 72 ? -4.301 -6.728 12.388 1.00 90.56 72 PRO A N 1
ATOM 542 C CA . PRO A 1 72 ? -5.482 -6.952 13.221 1.00 90.56 72 PRO A CA 1
ATOM 543 C C . PRO A 1 72 ? -5.161 -7.175 14.707 1.00 90.56 72 PRO A C 1
ATOM 545 O O . PRO A 1 72 ? -5.981 -6.855 15.559 1.00 90.56 72 PRO A O 1
ATOM 548 N N . THR A 1 73 ? -3.962 -7.679 15.023 1.00 90.00 73 THR A N 1
ATOM 549 C CA . THR A 1 73 ? -3.478 -7.879 16.401 1.00 90.00 73 THR A CA 1
ATOM 550 C C . THR A 1 73 ? -2.978 -6.600 17.077 1.00 90.00 73 THR A C 1
ATOM 552 O O . THR A 1 73 ? -2.608 -6.642 18.241 1.00 90.00 73 THR A O 1
ATOM 555 N N . GLY A 1 74 ? -2.949 -5.465 16.372 1.00 89.88 74 GLY A N 1
ATOM 556 C CA . GLY A 1 74 ? -2.510 -4.175 16.913 1.00 89.88 74 GLY A CA 1
ATOM 557 C C . GLY A 1 74 ? -1.037 -3.836 16.669 1.00 89.88 74 GLY A C 1
ATOM 558 O O . GLY A 1 74 ? -0.655 -2.678 16.850 1.00 89.88 74 GLY A O 1
ATOM 559 N N . HIS A 1 75 ? -0.221 -4.777 16.179 1.00 89.44 75 HIS A N 1
ATOM 560 C CA . HIS A 1 75 ? 1.190 -4.512 15.888 1.00 89.44 75 HIS A CA 1
ATOM 561 C C . HIS A 1 75 ? 1.353 -3.482 14.779 1.00 89.44 75 HIS A C 1
ATOM 563 O O . HIS A 1 75 ? 0.602 -3.467 13.800 1.00 89.44 75 HIS A O 1
ATOM 569 N N . ARG A 1 76 ? 2.367 -2.624 14.925 1.00 90.50 76 ARG A N 1
ATOM 570 C CA . ARG A 1 76 ? 2.641 -1.529 13.997 1.00 90.50 76 ARG A CA 1
ATOM 571 C C . ARG A 1 76 ? 4.030 -1.675 13.400 1.00 90.50 76 ARG A C 1
ATOM 573 O O . ARG A 1 76 ? 5.024 -1.725 14.119 1.00 90.50 76 ARG A O 1
ATOM 580 N N . TYR A 1 77 ? 4.076 -1.663 12.076 1.00 87.31 77 TYR A N 1
ATOM 581 C CA . TYR A 1 77 ? 5.303 -1.760 11.300 1.00 87.31 77 TYR A CA 1
ATOM 582 C C . TYR A 1 77 ? 5.424 -0.537 10.408 1.00 87.31 77 TYR A C 1
ATOM 584 O O . TYR A 1 77 ? 4.476 -0.193 9.697 1.00 87.31 77 TYR A O 1
ATOM 592 N N . ARG A 1 78 ? 6.585 0.121 10.438 1.00 87.56 78 ARG A N 1
ATOM 593 C CA . ARG A 1 78 ? 6.887 1.231 9.532 1.00 87.56 78 ARG A CA 1
ATOM 594 C C . ARG A 1 78 ? 7.963 0.819 8.544 1.00 87.56 78 ARG A C 1
ATOM 596 O O . ARG A 1 78 ? 9.091 0.617 8.967 1.00 87.56 78 ARG A O 1
ATOM 603 N N . THR A 1 79 ? 7.640 0.778 7.259 1.00 83.75 79 THR A N 1
ATOM 604 C CA . THR A 1 79 ? 8.600 0.532 6.172 1.00 83.75 79 THR A CA 1
ATOM 605 C C . THR A 1 79 ? 8.690 1.746 5.246 1.00 83.75 79 THR A C 1
ATOM 607 O O . THR A 1 79 ? 7.850 2.648 5.312 1.00 83.75 79 THR A O 1
ATOM 610 N N . ASN A 1 80 ? 9.721 1.796 4.408 1.00 85.00 80 ASN A N 1
ATOM 611 C CA . ASN A 1 80 ? 9.908 2.831 3.399 1.00 85.00 80 ASN A CA 1
ATOM 612 C C . ASN A 1 80 ? 9.765 2.221 2.005 1.00 85.00 80 ASN A C 1
ATOM 614 O O . ASN A 1 80 ? 10.217 1.111 1.760 1.00 85.00 80 ASN A O 1
ATOM 618 N N . ARG A 1 81 ? 9.182 2.978 1.077 1.00 80.75 81 ARG A N 1
ATOM 619 C CA . ARG A 1 81 ? 8.966 2.600 -0.326 1.00 80.75 81 ARG A CA 1
ATOM 620 C C . ARG A 1 81 ? 10.256 2.184 -1.035 1.00 80.75 81 ARG A C 1
ATOM 622 O O . ARG A 1 81 ? 10.230 1.312 -1.892 1.00 80.75 81 ARG A O 1
ATOM 629 N N . SER A 1 82 ? 11.366 2.819 -0.676 1.00 72.62 82 SER A N 1
ATOM 630 C CA . SER A 1 82 ? 12.698 2.566 -1.224 1.00 72.62 82 SER A CA 1
ATOM 631 C C . SER A 1 82 ? 13.427 1.389 -0.570 1.00 72.62 82 SER A C 1
ATOM 633 O O . SER A 1 82 ? 14.541 1.088 -0.989 1.00 72.62 82 SER A O 1
ATOM 635 N N . ASP A 1 83 ? 12.833 0.717 0.423 1.00 77.38 83 ASP A N 1
ATOM 636 C CA . ASP A 1 83 ? 13.410 -0.493 1.004 1.00 77.38 83 ASP A CA 1
ATOM 637 C C . ASP A 1 83 ? 13.067 -1.715 0.131 1.00 77.38 83 ASP A C 1
ATOM 639 O O . ASP A 1 83 ? 11.913 -2.153 0.112 1.00 77.38 83 ASP A O 1
ATOM 643 N N . PRO A 1 84 ? 14.047 -2.305 -0.579 1.00 68.31 84 PRO A N 1
ATOM 644 C CA . PRO A 1 84 ? 13.801 -3.444 -1.458 1.00 68.31 84 PRO A CA 1
ATOM 645 C C . PRO A 1 84 ? 13.392 -4.716 -0.702 1.00 68.31 84 PRO A C 1
ATOM 647 O O . PRO A 1 84 ? 12.862 -5.644 -1.311 1.00 68.31 84 PRO A O 1
ATOM 650 N N . LEU A 1 85 ? 13.641 -4.781 0.608 1.00 73.56 85 LEU A N 1
ATOM 651 C CA . LEU A 1 85 ? 13.276 -5.913 1.452 1.00 73.56 85 LEU A CA 1
ATOM 652 C C . LEU A 1 85 ? 11.978 -5.670 2.237 1.00 73.56 85 LEU A C 1
ATOM 654 O O . LEU A 1 85 ? 11.509 -6.574 2.933 1.00 73.56 85 LEU A O 1
ATOM 658 N N . GLY A 1 86 ? 11.399 -4.468 2.141 1.00 73.00 86 GLY A N 1
ATOM 659 C CA . GLY A 1 86 ? 10.222 -4.079 2.915 1.00 73.00 86 GLY A CA 1
ATOM 660 C C . GLY A 1 86 ? 10.452 -4.200 4.423 1.00 73.00 86 GLY A C 1
ATOM 661 O O . GLY A 1 86 ? 9.503 -4.428 5.179 1.00 73.00 86 GLY A O 1
ATOM 662 N N . LEU A 1 87 ? 11.701 -4.113 4.890 1.00 75.56 87 LEU A N 1
ATOM 663 C CA . LEU A 1 87 ? 12.000 -4.269 6.303 1.00 75.56 87 LEU A CA 1
ATOM 664 C C . LEU A 1 87 ? 11.482 -3.039 7.058 1.00 75.56 87 LEU A C 1
ATOM 666 O O . LEU A 1 87 ? 11.529 -1.903 6.568 1.00 75.56 87 LEU A O 1
ATOM 670 N N . PRO A 1 88 ? 10.894 -3.229 8.246 1.00 67.88 88 PRO A N 1
ATOM 671 C CA . PRO A 1 88 ? 10.459 -2.098 9.031 1.00 67.88 88 PRO A CA 1
ATOM 672 C C . PRO A 1 88 ? 11.650 -1.425 9.716 1.00 67.88 88 PRO A C 1
ATOM 674 O O . PRO A 1 88 ? 12.464 -2.077 10.362 1.00 67.88 88 PRO A O 1
ATOM 677 N N . ALA A 1 89 ? 11.702 -0.096 9.648 1.00 65.81 89 ALA A N 1
ATOM 678 C CA . ALA A 1 89 ? 12.661 0.714 10.395 1.00 65.81 89 ALA A CA 1
ATOM 679 C C . ALA A 1 89 ? 12.345 0.749 11.903 1.00 65.81 89 ALA A C 1
ATOM 681 O O . ALA A 1 89 ? 13.220 1.044 12.711 1.00 65.81 89 ALA A O 1
ATOM 682 N N . ILE A 1 90 ? 11.087 0.489 12.286 1.00 62.88 90 ILE A N 1
ATOM 683 C CA . ILE A 1 90 ? 10.628 0.434 13.679 1.00 62.88 90 ILE A CA 1
ATOM 684 C C . ILE A 1 90 ? 9.576 -0.671 13.805 1.00 62.88 90 ILE A C 1
ATOM 686 O O . ILE A 1 90 ? 8.534 -0.622 13.142 1.00 62.88 90 ILE A O 1
ATOM 690 N N . THR A 1 91 ? 9.842 -1.624 14.695 1.00 56.91 91 THR A N 1
ATOM 691 C CA . THR A 1 91 ? 8.887 -2.634 15.154 1.00 56.91 91 THR A CA 1
ATOM 692 C C . THR A 1 91 ? 8.529 -2.279 16.586 1.00 56.91 91 THR A C 1
ATOM 694 O O . THR A 1 91 ? 9.293 -2.574 17.499 1.00 56.91 91 THR A O 1
ATOM 697 N N . THR A 1 92 ? 7.413 -1.587 16.804 1.00 51.34 92 THR A N 1
ATOM 698 C CA . THR A 1 92 ? 6.899 -1.424 18.170 1.00 51.34 92 THR A CA 1
ATOM 699 C C . THR A 1 92 ? 5.785 -2.446 18.352 1.00 51.34 92 THR A C 1
ATOM 701 O O . THR A 1 92 ? 4.716 -2.275 17.756 1.00 51.34 92 THR A O 1
ATOM 704 N N . PRO A 1 93 ? 6.009 -3.532 19.112 1.00 48.06 93 PRO A N 1
ATOM 705 C CA . PRO A 1 93 ? 4.899 -4.305 19.628 1.00 48.06 93 PRO A CA 1
ATOM 706 C C . PRO A 1 93 ? 4.222 -3.433 20.688 1.00 48.06 93 PRO A C 1
ATOM 708 O O . PRO A 1 93 ? 4.863 -2.996 21.642 1.00 48.06 93 PRO A O 1
ATOM 711 N N . VAL A 1 94 ? 2.951 -3.122 20.475 1.00 51.00 94 VAL A N 1
ATOM 712 C CA . VAL A 1 94 ? 2.044 -2.743 21.560 1.00 51.00 94 VAL A CA 1
ATOM 713 C C . VAL A 1 94 ? 1.049 -3.877 21.694 1.00 51.00 94 VAL A C 1
ATOM 715 O O . VAL A 1 94 ? 0.694 -4.429 20.622 1.00 51.00 94 VAL A O 1
#

Organism: NCBI:txid1656892

Radius of gyration: 12.24 Å; chains: 1; bounding box: 29×22×39 Å

InterPro domains:
  IPR003615 HNH nuclease [cd00085] (2-53)

Sequence (94 aa):
MLRQLLLARDPHCTQPFCSAPTRH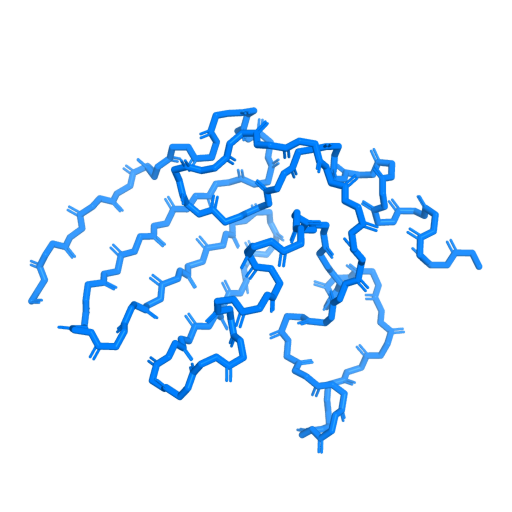ADHIRPYAVGGDTTLPNGQGLCASGNYAKEIPGWKLRTTGDSFTVTTPTGHRYRTNRSDPLGLPAITTPV